Protein AF-A0A956BJ89-F1 (afdb_monomer_lite)

Foldseek 3Di:
DADAQDDLVSLVVLVVVVVVVPDDQVVSSVVVSHDSVNSVVSVVVVVCVVDDPDDDDDDDDPDDWDWDWDDAPNDTDIDIPPDDPVVVVVVVVVRVVD

Secondary structure (DSSP, 8-state):
-PBPP-SHHHHHHHHHHHHHHTS-HHHHHHHTTB-HHHHHHHHHHHHTTSS-------PPPPPPPPEEEEEETTEEEEEETT--HHHHHHHHHHHTT-

Sequence (98 aa):
MARKIRDENDARDCIEAWSQSGRPLAEWARAHGIDGRSLHCWKLNLLGRDQPGRLVELVPEPARSARYLVRFDGIEVEVGDDFRDGTLERLLRVLTAC

Structure (mmCIF, N/CA/C/O backbone):
data_AF-A0A956BJ89-F1
#
_entry.id   AF-A0A956BJ89-F1
#
loop_
_atom_site.group_PDB
_atom_site.id
_atom_site.type_symbol
_atom_site.label_atom_id
_atom_site.label_alt_id
_atom_site.label_comp_id
_atom_site.label_asym_id
_atom_site.label_entity_id
_atom_site.label_seq_id
_atom_site.pdbx_PDB_ins_code
_atom_site.Cartn_x
_atom_site.Cartn_y
_atom_site.Cartn_z
_atom_site.occupancy
_atom_site.B_iso_or_equiv
_atom_site.auth_seq_id
_atom_site.auth_comp_id
_atom_site.auth_asym_id
_atom_site.auth_atom_id
_atom_site.pdbx_PDB_model_num
ATOM 1 N N . MET A 1 1 ? -22.114 -16.667 17.979 1.00 72.81 1 MET A N 1
ATOM 2 C CA . MET A 1 1 ? -22.091 -15.601 16.953 1.00 72.81 1 MET A CA 1
ATOM 3 C C . MET A 1 1 ? -21.662 -14.322 17.652 1.00 72.81 1 MET A C 1
ATOM 5 O O . MET A 1 1 ? -22.286 -13.990 18.650 1.00 72.81 1 MET A O 1
ATOM 9 N N . ALA A 1 2 ? -20.569 -13.682 17.235 1.00 89.56 2 ALA A N 1
ATOM 10 C CA . ALA A 1 2 ? -20.090 -12.461 17.888 1.00 89.56 2 ALA A CA 1
ATOM 11 C C . ALA A 1 2 ? -20.882 -11.230 17.405 1.00 89.56 2 ALA A C 1
ATOM 13 O O . ALA A 1 2 ? -21.362 -11.202 16.269 1.00 89.56 2 ALA A O 1
ATOM 14 N N . ARG A 1 3 ? -21.042 -10.230 18.275 1.00 96.06 3 ARG A N 1
ATOM 15 C CA . ARG A 1 3 ? -21.781 -8.991 18.009 1.00 96.06 3 ARG A CA 1
ATOM 16 C C . ARG A 1 3 ? -21.003 -8.116 17.024 1.00 96.06 3 ARG A C 1
ATOM 18 O O . ARG A 1 3 ? -19.840 -7.805 17.261 1.00 96.06 3 ARG A O 1
ATOM 25 N N . LYS A 1 4 ? -21.647 -7.677 15.941 1.00 97.00 4 LYS A N 1
ATOM 26 C CA . LYS A 1 4 ? -21.084 -6.651 15.049 1.00 97.00 4 LYS A CA 1
ATOM 27 C C . LYS A 1 4 ? -21.241 -5.254 15.652 1.00 97.00 4 LYS A C 1
ATOM 29 O O . LYS A 1 4 ? -22.184 -5.006 16.403 1.00 97.00 4 LYS A O 1
ATOM 34 N N . ILE A 1 5 ? -20.341 -4.355 15.276 1.00 96.69 5 ILE A N 1
ATOM 35 C CA . ILE A 1 5 ? -20.429 -2.935 15.619 1.00 96.69 5 ILE A CA 1
ATOM 36 C C . ILE A 1 5 ? -21.608 -2.307 14.865 1.00 96.69 5 ILE A C 1
ATOM 38 O O . ILE A 1 5 ? -21.765 -2.543 13.663 1.00 96.69 5 ILE A O 1
ATOM 42 N N . ARG A 1 6 ? -22.452 -1.560 15.580 1.00 95.62 6 ARG A N 1
ATOM 43 C CA . ARG A 1 6 ? -23.739 -1.046 15.084 1.00 95.62 6 ARG A CA 1
ATOM 44 C C . ARG A 1 6 ? -23.599 0.264 14.323 1.00 95.62 6 ARG A C 1
ATOM 46 O O . ARG A 1 6 ? -24.248 0.441 13.297 1.00 95.62 6 ARG A O 1
ATOM 53 N N . ASP A 1 7 ? -22.767 1.156 14.837 1.00 95.12 7 ASP A N 1
ATOM 54 C CA . ASP A 1 7 ? -22.592 2.510 14.334 1.00 95.12 7 ASP A CA 1
ATOM 55 C C . ASP A 1 7 ? -21.216 3.066 14.726 1.00 95.12 7 ASP A C 1
ATOM 57 O O . ASP A 1 7 ? -20.364 2.372 15.284 1.00 95.12 7 ASP A O 1
ATOM 61 N N . GLU A 1 8 ? -20.992 4.328 14.377 1.00 94.31 8 GLU A N 1
ATOM 62 C CA . GLU A 1 8 ? -19.723 5.013 14.579 1.00 94.31 8 GLU A CA 1
ATOM 63 C C . GLU A 1 8 ? -19.415 5.297 16.057 1.00 94.31 8 GLU A C 1
ATOM 65 O O . GLU A 1 8 ? -18.248 5.273 16.441 1.00 94.31 8 GLU A O 1
ATOM 70 N N . ASN A 1 9 ? -20.429 5.537 16.895 1.00 96.19 9 ASN A N 1
ATOM 71 C CA . ASN A 1 9 ? -20.217 5.786 18.323 1.00 96.19 9 ASN A CA 1
ATOM 72 C C . ASN A 1 9 ? -19.835 4.487 19.032 1.00 96.19 9 ASN A C 1
ATOM 74 O O . ASN A 1 9 ? -18.813 4.440 19.706 1.00 96.19 9 ASN A O 1
ATOM 78 N N . ASP A 1 10 ? -20.565 3.403 18.759 1.00 96.50 10 ASP A N 1
ATOM 79 C CA . ASP A 1 10 ? -20.224 2.055 19.224 1.00 96.50 10 ASP A CA 1
ATOM 80 C C . ASP A 1 10 ? -18.805 1.646 18.782 1.00 96.50 10 ASP A C 1
ATOM 82 O O . ASP A 1 10 ? -18.046 1.050 19.548 1.00 96.50 10 ASP A O 1
ATOM 86 N N . ALA A 1 11 ? -18.405 2.013 17.557 1.00 96.38 11 ALA A N 1
ATOM 87 C CA . ALA A 1 11 ? -17.043 1.804 17.076 1.00 96.38 11 ALA A CA 1
ATOM 88 C C . ALA A 1 11 ? -16.005 2.574 17.901 1.00 96.38 11 ALA A C 1
ATOM 90 O O . ALA A 1 11 ? -14.995 1.986 18.292 1.00 96.38 11 ALA A O 1
ATOM 91 N N . ARG A 1 12 ? -16.233 3.872 18.146 1.00 95.31 12 ARG A N 1
ATOM 92 C CA . ARG A 1 12 ? -15.319 4.722 18.922 1.00 95.31 12 ARG A CA 1
ATOM 93 C C . ARG A 1 12 ? -15.162 4.212 20.347 1.00 95.31 12 ARG A C 1
ATOM 95 O O . ARG A 1 12 ? -14.027 3.989 20.757 1.00 95.31 12 ARG A O 1
ATOM 102 N N . ASP A 1 13 ? -16.268 3.921 21.026 1.00 96.38 13 ASP A N 1
ATOM 103 C CA . ASP A 1 13 ? -16.267 3.402 22.396 1.00 96.38 13 ASP A CA 1
ATOM 104 C C . ASP A 1 13 ? -15.481 2.083 22.482 1.00 96.38 13 ASP A C 1
ATOM 106 O O . ASP A 1 13 ? -14.633 1.895 23.356 1.00 96.38 13 ASP A O 1
ATOM 110 N N . CYS A 1 14 ? -15.697 1.169 21.527 1.00 96.38 14 CYS A N 1
ATOM 111 C CA . CYS A 1 14 ? -14.969 -0.099 21.480 1.00 96.38 14 CYS A CA 1
ATOM 112 C C . CYS A 1 14 ? -13.475 0.084 21.174 1.00 96.38 14 CYS A C 1
ATOM 114 O O . CYS A 1 14 ? -12.645 -0.637 21.724 1.00 96.38 14 CYS A O 1
ATOM 116 N N . ILE A 1 15 ? -13.113 1.011 20.283 1.00 95.19 15 ILE A N 1
ATOM 117 C CA . ILE A 1 15 ? -11.714 1.287 19.926 1.00 95.19 15 ILE A CA 1
ATOM 118 C C . ILE A 1 15 ? -10.977 1.956 21.088 1.00 95.19 15 ILE A C 1
ATOM 120 O O . ILE A 1 15 ? -9.820 1.614 21.331 1.00 95.19 15 ILE A O 1
ATOM 124 N N . GLU A 1 16 ? -11.630 2.863 21.812 1.00 95.44 16 GLU A N 1
ATOM 125 C CA . GLU A 1 16 ? -11.083 3.500 23.010 1.00 95.44 16 GLU A CA 1
ATOM 126 C C . GLU A 1 16 ? -10.893 2.483 24.142 1.00 95.44 16 GLU A C 1
ATOM 128 O O . GLU A 1 16 ? -9.797 2.353 24.686 1.00 95.44 16 GLU A O 1
ATOM 133 N N . ALA A 1 17 ? -11.910 1.673 24.440 1.00 96.06 17 ALA A N 1
ATOM 134 C CA . ALA A 1 17 ? -11.792 0.614 25.441 1.00 96.06 17 ALA A CA 1
ATOM 135 C C . ALA A 1 17 ? -10.723 -0.431 25.060 1.00 96.06 17 ALA A C 1
ATOM 137 O O . ALA A 1 17 ? -9.999 -0.949 25.917 1.00 96.06 17 ALA A O 1
ATOM 138 N N . TRP A 1 18 ? -10.583 -0.735 23.765 1.00 96.69 18 TRP A N 1
ATOM 139 C CA . TRP A 1 18 ? -9.505 -1.581 23.260 1.00 96.69 18 TRP A CA 1
ATOM 140 C C . TRP A 1 18 ? -8.127 -0.929 23.444 1.00 96.69 18 TRP A C 1
ATOM 142 O O . TRP A 1 18 ? -7.214 -1.601 23.934 1.00 96.69 18 TRP A O 1
ATOM 152 N N . SER A 1 19 ? -7.957 0.350 2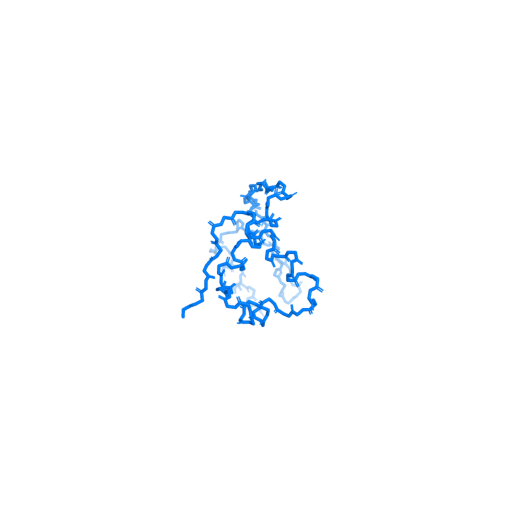3.096 1.00 94.12 19 SER A N 1
ATOM 153 C CA . SER A 1 19 ? -6.662 1.041 23.176 1.00 94.12 19 SER A CA 1
ATOM 154 C C . SER A 1 19 ? -6.151 1.147 24.616 1.00 94.12 19 SER A C 1
ATOM 156 O O . SER A 1 19 ? -4.963 0.937 24.857 1.00 94.12 19 SER A O 1
ATOM 158 N N . GLN A 1 20 ? -7.053 1.348 25.579 1.00 96.00 20 GLN A N 1
ATOM 159 C CA . GLN A 1 20 ? -6.741 1.374 27.011 1.00 96.00 20 GLN A CA 1
ATOM 160 C C . GLN A 1 20 ? -6.371 -0.006 27.575 1.00 96.00 20 GLN A C 1
ATOM 162 O O . GLN A 1 20 ? -5.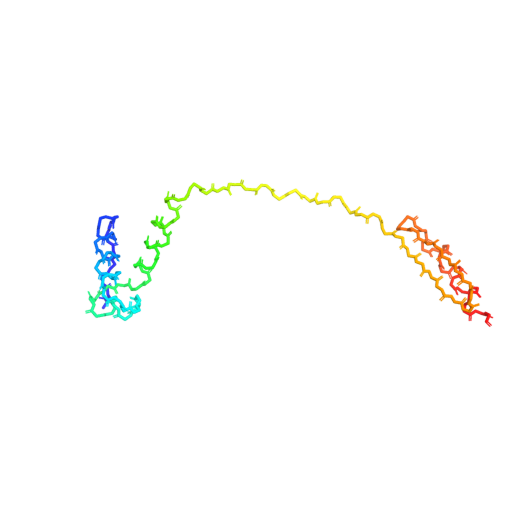675 -0.100 28.583 1.00 96.00 20 GLN A O 1
ATOM 167 N N . SER A 1 21 ? -6.806 -1.095 26.932 1.00 94.88 21 SER A N 1
ATOM 168 C CA . SER A 1 21 ? -6.558 -2.454 27.427 1.00 94.88 21 SER A CA 1
ATOM 169 C C . SER A 1 21 ? -5.121 -2.946 27.229 1.00 94.88 21 SER A C 1
ATOM 171 O O . SER A 1 21 ? -4.713 -3.904 27.883 1.00 94.88 21 SER A O 1
ATOM 173 N N . GLY A 1 22 ? -4.380 -2.370 26.273 1.00 93.19 22 GLY A N 1
ATOM 174 C CA . GLY A 1 22 ? -3.052 -2.851 25.867 1.00 93.19 22 GLY A CA 1
ATOM 175 C C . GLY A 1 22 ? -3.033 -4.245 25.215 1.00 93.19 22 GLY A C 1
ATOM 176 O O . GLY A 1 22 ? -1.959 -4.777 24.940 1.00 93.19 22 GLY A O 1
ATOM 177 N N . ARG A 1 23 ? -4.195 -4.861 24.956 1.00 94.62 23 ARG A N 1
ATOM 178 C CA . ARG A 1 23 ? -4.302 -6.216 24.385 1.00 94.62 23 ARG A CA 1
ATOM 179 C C . ARG A 1 23 ? -4.340 -6.185 22.853 1.00 94.62 23 ARG A C 1
ATOM 181 O O . ARG A 1 23 ? -4.819 -5.214 22.261 1.00 94.62 23 ARG A O 1
ATOM 188 N N . PRO A 1 24 ? -3.939 -7.269 22.168 1.00 96.00 24 PRO A N 1
ATOM 189 C CA . PRO A 1 24 ? -4.196 -7.429 20.739 1.00 96.00 24 PRO A CA 1
ATOM 190 C C . PRO A 1 24 ? -5.696 -7.334 20.410 1.00 96.00 24 PRO A C 1
ATOM 192 O O . PRO A 1 24 ? -6.534 -7.897 21.115 1.00 96.00 24 PRO A O 1
ATOM 195 N N . LEU A 1 25 ? -6.047 -6.671 19.301 1.00 94.19 25 LEU A N 1
ATOM 196 C CA . LEU A 1 25 ? -7.444 -6.382 18.922 1.00 94.19 25 LEU A CA 1
ATOM 197 C C . LEU A 1 25 ? -8.318 -7.639 18.818 1.00 94.19 25 LEU A C 1
ATOM 199 O O . LEU A 1 25 ? -9.458 -7.639 19.274 1.00 94.19 25 LEU A O 1
ATOM 203 N N . ALA A 1 26 ? -7.778 -8.725 18.261 1.00 94.56 26 ALA A N 1
ATOM 204 C CA . ALA A 1 26 ? -8.498 -9.991 18.140 1.00 94.56 26 ALA A CA 1
ATOM 205 C C . ALA A 1 26 ? -8.786 -10.638 19.506 1.00 94.56 26 ALA A C 1
ATOM 207 O O . ALA A 1 26 ? -9.866 -11.189 19.719 1.00 94.56 26 ALA A O 1
ATOM 208 N N . GLU A 1 27 ? -7.837 -10.554 20.442 1.00 96.25 27 GLU A N 1
ATOM 209 C CA . GLU A 1 27 ? -7.998 -11.087 21.795 1.00 96.25 27 GLU A CA 1
ATOM 210 C C . GLU A 1 27 ? -9.033 -10.279 22.578 1.00 96.25 27 GLU A C 1
ATOM 212 O O . GLU A 1 27 ? -9.934 -10.858 23.190 1.00 96.25 27 GLU A O 1
ATOM 217 N N . TRP A 1 28 ? -8.945 -8.950 22.499 1.00 97.50 28 TRP A N 1
ATOM 218 C CA . TRP A 1 28 ? -9.900 -8.049 23.132 1.00 97.50 28 TRP A CA 1
ATOM 219 C C . TRP A 1 28 ? -11.314 -8.246 22.574 1.00 97.50 28 TRP A C 1
ATOM 221 O O . TRP A 1 28 ? -12.249 -8.440 23.351 1.00 97.50 28 TRP A O 1
ATOM 231 N N . ALA A 1 29 ? -11.475 -8.297 21.247 1.00 97.00 29 ALA A N 1
ATOM 232 C CA . ALA A 1 29 ? -12.776 -8.492 20.610 1.00 97.00 29 ALA A CA 1
ATOM 233 C C . ALA A 1 29 ? -13.416 -9.825 21.027 1.00 97.00 29 ALA A C 1
ATOM 235 O O . ALA A 1 29 ? -14.586 -9.858 21.408 1.00 97.00 29 ALA A O 1
ATOM 236 N N . ARG A 1 30 ? -12.633 -10.913 21.055 1.00 96.38 30 ARG A N 1
ATOM 237 C CA . ARG A 1 30 ? -13.103 -12.226 21.520 1.00 96.38 30 ARG A CA 1
ATOM 238 C C . ARG A 1 30 ? -13.558 -12.190 22.979 1.00 96.38 30 ARG A C 1
ATOM 240 O O . ARG A 1 30 ? -14.605 -12.751 23.286 1.00 96.38 30 ARG A O 1
ATOM 247 N N . ALA A 1 31 ? -12.799 -11.534 23.859 1.00 96.38 31 ALA A N 1
ATOM 248 C CA . ALA A 1 31 ? -13.135 -11.420 25.279 1.00 96.38 31 ALA A CA 1
ATOM 249 C C . ALA A 1 31 ? -14.431 -10.625 25.530 1.00 96.38 31 ALA A C 1
ATOM 251 O O . ALA A 1 31 ? -15.142 -10.916 26.485 1.00 96.38 31 ALA A O 1
ATOM 252 N N . HIS A 1 32 ? -14.760 -9.673 24.653 1.00 95.94 32 HIS A N 1
ATOM 253 C CA . HIS A 1 32 ? -15.950 -8.821 24.764 1.00 95.94 32 HIS A CA 1
ATOM 254 C C . HIS A 1 32 ? -17.111 -9.280 23.865 1.00 95.94 32 HIS A C 1
ATOM 256 O O . HIS A 1 32 ? -18.108 -8.575 23.722 1.00 95.94 32 HIS A O 1
ATOM 262 N N . GLY A 1 33 ? -16.997 -10.456 23.235 1.00 96.75 33 GLY A N 1
ATOM 263 C CA . GLY A 1 33 ? -18.036 -11.001 22.358 1.00 96.75 33 GLY A CA 1
ATOM 264 C C . GLY A 1 33 ? -18.280 -10.172 21.093 1.00 96.75 33 GLY A C 1
ATOM 265 O O . GLY A 1 33 ? -19.364 -10.252 20.516 1.00 96.75 33 GLY A O 1
ATOM 266 N N . ILE A 1 34 ? -17.295 -9.384 20.660 1.00 97.12 34 ILE A N 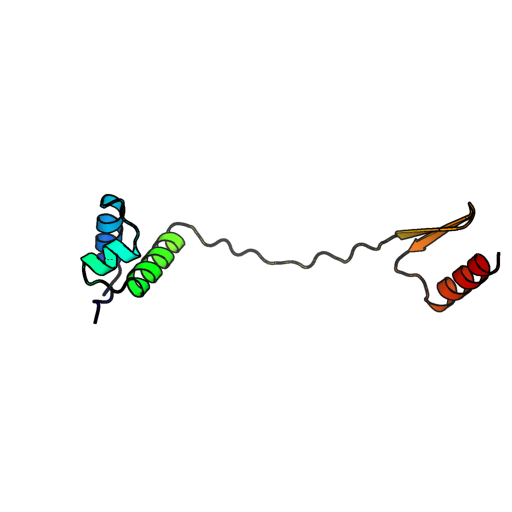1
ATOM 267 C CA . ILE A 1 34 ? -17.348 -8.520 19.478 1.00 97.12 34 ILE A CA 1
ATOM 268 C C . ILE A 1 34 ? -16.728 -9.244 18.279 1.00 97.12 34 ILE A C 1
ATOM 270 O O . ILE A 1 34 ? -15.723 -9.948 18.391 1.00 97.12 34 ILE A O 1
ATOM 274 N N . ASP A 1 35 ? -17.330 -9.070 17.106 1.00 97.06 35 ASP A N 1
ATOM 275 C CA . ASP A 1 35 ? -16.777 -9.551 15.847 1.00 97.06 35 ASP A CA 1
ATOM 276 C C . ASP A 1 35 ? -15.501 -8.769 15.499 1.00 97.06 35 ASP A C 1
ATOM 278 O O . ASP A 1 35 ? -15.541 -7.588 15.147 1.00 97.06 35 ASP A O 1
ATOM 282 N N . GLY A 1 36 ? -14.348 -9.436 15.598 1.00 95.56 36 GLY A N 1
ATOM 283 C CA . GLY A 1 36 ? -13.046 -8.799 15.389 1.00 95.56 36 GLY A CA 1
ATOM 284 C C . GLY A 1 36 ? -12.875 -8.208 13.987 1.00 95.56 36 GLY A C 1
ATOM 285 O O . GLY A 1 36 ? -12.225 -7.175 13.837 1.00 95.56 36 GLY A O 1
ATOM 286 N N . ARG A 1 37 ? -13.498 -8.809 12.962 1.00 95.81 37 ARG A N 1
ATOM 287 C CA . ARG A 1 37 ? -13.463 -8.283 11.590 1.00 95.81 37 ARG A CA 1
ATOM 288 C C . ARG A 1 37 ? -14.246 -6.977 11.482 1.00 95.81 37 ARG A C 1
ATOM 290 O O . ARG A 1 37 ? -13.727 -6.012 10.930 1.00 95.81 37 ARG A O 1
ATOM 297 N N . SER A 1 38 ? -15.456 -6.929 12.036 1.00 95.94 38 SER A N 1
ATOM 298 C CA . SER A 1 38 ? -16.280 -5.721 12.108 1.00 95.94 38 SER A CA 1
ATOM 299 C C . SER A 1 38 ? -15.538 -4.588 12.817 1.00 95.94 38 SER A C 1
ATOM 301 O O . SER A 1 38 ? -15.443 -3.497 12.257 1.00 95.94 38 SER A O 1
ATOM 303 N N . LEU A 1 39 ? -14.944 -4.857 13.985 1.00 95.56 39 LEU A N 1
ATOM 304 C CA . LEU A 1 39 ? -14.163 -3.864 14.727 1.00 95.56 39 LEU A CA 1
ATOM 305 C C . LEU A 1 39 ? -12.936 -3.380 13.937 1.00 95.56 39 LEU A C 1
ATOM 307 O O . LEU A 1 39 ? -12.655 -2.183 13.896 1.00 95.56 39 LEU A O 1
ATOM 311 N N . HIS A 1 40 ? -12.224 -4.288 13.264 1.00 94.94 40 HIS A N 1
ATOM 312 C CA . HIS A 1 40 ? -11.066 -3.933 12.444 1.00 94.94 40 HIS A CA 1
ATOM 313 C C . HIS A 1 40 ? -11.438 -3.035 11.254 1.00 94.94 40 HIS A C 1
ATOM 315 O O . HIS A 1 40 ? -10.759 -2.038 11.011 1.00 94.94 40 HIS A O 1
ATOM 321 N N . CYS A 1 41 ? -12.531 -3.336 10.545 1.00 94.75 41 CYS A N 1
ATOM 322 C CA . CYS A 1 41 ? -13.020 -2.497 9.448 1.00 94.75 41 CYS A CA 1
ATOM 323 C C . CYS A 1 41 ? -13.374 -1.080 9.924 1.00 94.75 41 CYS A C 1
ATOM 325 O O . CYS A 1 41 ? -12.981 -0.106 9.285 1.00 94.75 41 CYS A O 1
ATOM 327 N N . TRP A 1 42 ? -14.059 -0.951 11.064 1.00 95.12 42 TRP A N 1
ATOM 328 C CA . TRP A 1 42 ? -14.366 0.356 11.649 1.00 95.12 42 TRP A CA 1
ATOM 329 C C . TRP A 1 42 ? -13.111 1.130 12.050 1.00 95.12 42 TRP A C 1
ATOM 331 O O . TRP A 1 42 ? -13.014 2.319 11.752 1.00 95.12 42 TRP A O 1
ATOM 341 N N . LYS A 1 43 ? -12.120 0.456 12.648 1.00 93.38 43 LYS A N 1
ATOM 342 C CA . LYS A 1 43 ? -10.830 1.068 12.987 1.00 93.38 43 LYS A CA 1
ATOM 343 C C . LYS A 1 43 ? -10.144 1.661 11.754 1.00 93.38 43 LYS A C 1
ATOM 345 O O . LYS A 1 43 ? -9.693 2.799 11.809 1.00 93.38 43 LYS A O 1
ATOM 350 N N . LEU A 1 44 ? -10.072 0.917 10.649 1.00 91.19 44 LEU A N 1
ATOM 351 C CA . LEU A 1 44 ? -9.464 1.410 9.407 1.00 91.19 44 LEU A CA 1
ATOM 352 C C . LEU A 1 44 ? -10.224 2.612 8.833 1.00 91.19 44 LEU A C 1
ATOM 354 O O . LEU A 1 44 ? -9.603 3.602 8.456 1.00 91.19 44 LEU A O 1
ATOM 358 N N . ASN A 1 45 ? -11.557 2.549 8.819 1.00 90.06 45 ASN A N 1
ATOM 359 C CA . ASN A 1 45 ? -12.392 3.635 8.308 1.00 90.06 45 ASN A CA 1
ATOM 360 C C . ASN A 1 45 ? -12.257 4.918 9.135 1.00 90.06 45 ASN A C 1
ATOM 362 O O . ASN A 1 45 ? -12.242 6.004 8.566 1.00 90.06 45 ASN A O 1
ATOM 366 N N . LEU A 1 46 ? -12.162 4.805 10.461 1.00 88.75 46 LEU A N 1
ATOM 367 C CA . LEU A 1 46 ? -11.989 5.956 11.347 1.00 88.75 46 LEU A CA 1
ATOM 368 C C . LEU A 1 46 ? -10.582 6.557 11.228 1.00 88.75 46 LEU A C 1
ATOM 370 O O . LEU A 1 46 ? -10.460 7.768 11.085 1.00 88.75 46 LEU A O 1
ATOM 374 N N . LEU A 1 47 ? -9.533 5.725 11.179 1.00 80.38 47 LEU A N 1
ATOM 375 C CA . LEU A 1 47 ? -8.153 6.191 10.967 1.00 80.38 47 LEU A CA 1
ATOM 376 C C . LEU A 1 47 ? -7.965 6.893 9.614 1.00 80.38 47 LEU A C 1
ATOM 378 O O . LEU A 1 47 ? -7.197 7.845 9.513 1.00 80.38 47 LEU A O 1
ATOM 382 N N . GLY A 1 48 ? -8.659 6.423 8.574 1.00 70.62 48 GLY A N 1
ATOM 383 C CA . GLY A 1 48 ? -8.597 7.004 7.234 1.00 70.62 48 GLY A CA 1
ATOM 384 C C . GLY A 1 48 ? -9.376 8.312 7.063 1.00 70.62 48 GLY A C 1
ATOM 385 O O . GLY A 1 48 ? -9.241 8.941 6.020 1.00 70.62 48 GLY A O 1
ATOM 386 N N . ARG A 1 49 ? -10.194 8.724 8.042 1.00 69.81 49 ARG A N 1
ATOM 387 C CA . ARG A 1 49 ? -10.988 9.965 7.973 1.00 69.81 49 ARG A CA 1
ATOM 388 C C . ARG A 1 49 ? -10.275 11.184 8.552 1.00 69.81 49 ARG A C 1
ATOM 390 O O . ARG A 1 49 ? -10.515 12.284 8.067 1.00 69.81 49 ARG A O 1
ATOM 397 N N . ASP A 1 50 ? -9.389 10.993 9.527 1.00 63.62 50 ASP A N 1
ATOM 398 C CA . ASP A 1 50 ? -8.601 12.091 10.111 1.00 63.62 50 ASP A CA 1
ATOM 399 C C . ASP A 1 50 ? -7.437 12.535 9.213 1.00 63.62 50 ASP A C 1
ATOM 401 O O . ASP A 1 50 ? -6.838 13.587 9.435 1.00 63.62 50 ASP A O 1
ATOM 405 N N . GLN A 1 51 ? -7.120 11.762 8.171 1.00 63.78 51 GLN A N 1
ATOM 406 C CA . GLN A 1 51 ? -6.161 12.157 7.148 1.00 63.78 51 GLN A CA 1
ATOM 407 C C . GLN A 1 51 ? -6.911 12.452 5.850 1.00 63.78 51 GLN A C 1
ATOM 409 O O . GLN A 1 51 ? -7.556 11.549 5.315 1.00 63.78 51 GLN A O 1
ATOM 414 N N . PRO A 1 52 ? -6.833 13.677 5.299 1.00 66.94 52 PRO A N 1
ATOM 415 C CA . PRO A 1 52 ? -7.364 13.925 3.970 1.00 66.94 52 PRO A CA 1
ATOM 416 C C . PRO A 1 52 ? -6.627 13.004 2.995 1.00 66.94 52 PRO A C 1
ATOM 418 O O . PRO A 1 52 ? -5.420 13.140 2.789 1.00 66.94 52 PRO A O 1
ATOM 421 N N . GLY A 1 53 ? -7.341 12.028 2.431 1.00 69.75 53 GLY A N 1
ATOM 422 C CA . GLY A 1 53 ? -6.784 11.135 1.424 1.00 69.75 53 GLY A CA 1
ATOM 423 C C . GLY A 1 53 ? -6.215 11.967 0.278 1.00 69.75 53 GLY A C 1
ATOM 424 O O . GLY A 1 53 ? -6.954 12.665 -0.415 1.00 69.75 53 GLY A O 1
ATOM 425 N N . ARG A 1 54 ? -4.892 11.939 0.095 1.00 76.38 54 ARG A N 1
ATOM 426 C CA . ARG A 1 54 ? -4.240 12.657 -1.000 1.00 76.38 54 ARG A CA 1
ATOM 427 C C . ARG A 1 54 ? -4.395 11.838 -2.274 1.00 76.38 54 ARG A C 1
ATOM 429 O O . ARG A 1 54 ? -3.764 10.794 -2.417 1.00 76.38 54 ARG A O 1
ATOM 436 N N . LEU A 1 55 ? -5.206 12.327 -3.207 1.00 81.62 55 LEU A N 1
ATOM 437 C CA . LEU A 1 55 ? -5.214 11.802 -4.568 1.00 81.62 55 LEU A CA 1
ATOM 438 C C . LEU A 1 55 ? -3.874 12.142 -5.232 1.00 81.62 55 LEU A C 1
ATOM 440 O O . LEU A 1 55 ? -3.441 13.295 -5.218 1.00 81.62 55 LEU A O 1
ATOM 444 N N . VAL A 1 56 ? -3.210 11.128 -5.781 1.00 85.38 56 VAL A N 1
ATOM 445 C CA . VAL A 1 56 ? -1.986 11.276 -6.571 1.00 85.38 56 VAL A CA 1
ATOM 446 C C . VAL A 1 56 ? -2.245 10.625 -7.917 1.00 85.38 56 VAL A C 1
ATOM 448 O O . VAL A 1 56 ? -2.592 9.448 -7.986 1.00 85.38 56 VAL A O 1
ATOM 451 N N . GLU A 1 57 ? -2.103 11.406 -8.980 1.00 88.88 57 GLU A N 1
ATOM 452 C CA . GLU A 1 57 ? -2.116 10.886 -10.339 1.00 88.88 57 GLU A CA 1
ATOM 453 C C . GLU A 1 57 ? -0.765 10.231 -10.635 1.00 88.88 57 GLU A C 1
ATOM 455 O O . GLU A 1 57 ? 0.293 10.826 -10.416 1.00 88.88 57 GLU A O 1
ATOM 460 N N . LEU A 1 58 ? -0.801 8.992 -11.120 1.00 88.50 58 LEU A N 1
ATOM 461 C CA . LEU A 1 58 ? 0.382 8.324 -11.643 1.00 88.50 58 LEU A CA 1
ATOM 462 C C . LEU A 1 58 ? 0.545 8.735 -13.104 1.00 88.50 58 LEU A C 1
ATOM 464 O O . LEU A 1 58 ? -0.193 8.267 -13.969 1.00 88.50 58 LEU A O 1
ATOM 468 N N . VAL A 1 59 ? 1.513 9.606 -13.370 1.00 89.12 59 VAL A N 1
ATOM 469 C CA . VAL A 1 59 ? 1.889 9.980 -14.734 1.00 89.12 59 VAL A CA 1
ATOM 470 C C . VAL A 1 59 ? 3.004 9.034 -15.193 1.00 89.12 59 VAL A C 1
ATOM 472 O O . VAL A 1 59 ? 4.006 8.916 -14.484 1.00 89.12 59 VAL A O 1
ATOM 475 N N . PRO A 1 60 ? 2.865 8.337 -16.337 1.00 84.38 60 PRO A N 1
ATOM 476 C CA . PRO A 1 60 ? 3.953 7.528 -16.872 1.00 84.38 60 PRO A CA 1
ATOM 477 C C . PRO A 1 60 ? 5.142 8.429 -17.220 1.00 84.38 60 PRO A C 1
ATOM 479 O O . PRO A 1 60 ? 4.987 9.425 -17.929 1.00 84.38 60 PRO A O 1
ATOM 482 N N . GLU A 1 61 ? 6.336 8.084 -16.734 1.00 83.44 61 GLU A N 1
ATOM 483 C CA . GLU A 1 61 ? 7.551 8.757 -17.193 1.00 83.44 61 GLU A CA 1
ATOM 484 C C . GLU A 1 61 ? 7.810 8.395 -18.664 1.00 83.44 61 GLU A C 1
ATOM 486 O O . GLU A 1 61 ? 7.641 7.229 -19.044 1.00 83.44 61 GLU A O 1
ATOM 491 N N . PRO A 1 62 ? 8.226 9.356 -19.512 1.00 79.06 62 PRO A N 1
ATOM 492 C CA . PRO A 1 62 ? 8.672 9.023 -20.855 1.00 79.06 62 PRO A CA 1
ATOM 493 C C . PRO A 1 62 ? 9.842 8.042 -20.752 1.00 79.06 62 PRO A C 1
ATOM 495 O O . PRO A 1 62 ? 10.764 8.250 -19.958 1.00 79.06 62 PRO A O 1
ATOM 498 N N . ALA A 1 63 ? 9.804 6.977 -21.555 1.00 78.00 63 ALA A N 1
ATOM 499 C CA . ALA A 1 63 ? 10.914 6.039 -21.640 1.00 78.00 63 ALA A CA 1
ATOM 500 C C . ALA A 1 63 ? 12.195 6.826 -21.960 1.00 78.00 63 ALA A C 1
ATOM 502 O O . ALA A 1 63 ? 12.268 7.534 -22.966 1.00 78.00 63 ALA A O 1
ATOM 503 N N . ARG A 1 64 ? 13.187 6.755 -21.068 1.00 77.88 64 ARG A N 1
ATOM 504 C CA . ARG A 1 64 ? 14.506 7.335 -21.330 1.00 77.88 64 ARG A CA 1
ATOM 505 C C . ARG A 1 64 ? 15.157 6.499 -22.422 1.00 77.88 64 ARG A C 1
ATOM 507 O O . ARG A 1 64 ? 15.257 5.290 -22.246 1.00 77.88 64 ARG A O 1
ATOM 514 N N . SER A 1 65 ? 15.605 7.136 -23.502 1.00 82.19 65 SER A N 1
ATOM 515 C CA . SER A 1 65 ? 16.403 6.449 -24.513 1.00 82.19 65 SER A CA 1
ATOM 516 C C . SER A 1 65 ? 17.721 5.992 -23.891 1.00 82.19 65 SER A C 1
ATOM 518 O O . SER A 1 65 ? 18.489 6.795 -23.350 1.00 82.19 65 SER A O 1
ATOM 520 N N . ALA A 1 66 ? 17.967 4.689 -23.923 1.00 84.56 66 ALA A N 1
ATOM 521 C CA . ALA A 1 66 ? 19.222 4.107 -23.503 1.00 84.56 66 ALA A CA 1
ATOM 522 C C . ALA A 1 66 ? 20.266 4.225 -24.621 1.00 84.56 66 ALA A C 1
ATOM 524 O O . ALA A 1 66 ? 19.963 4.273 -25.817 1.00 84.56 66 ALA A O 1
ATOM 525 N N . ARG A 1 67 ? 21.528 4.290 -24.196 1.00 89.56 67 ARG A N 1
ATOM 526 C CA . ARG A 1 67 ? 22.700 4.124 -25.05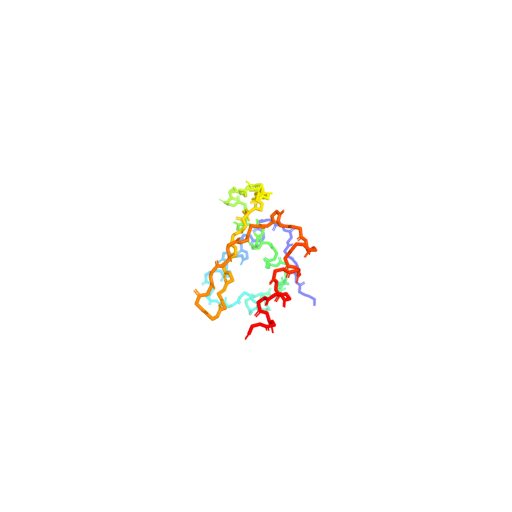1 1.00 89.56 67 ARG A CA 1
ATOM 527 C C . ARG A 1 67 ? 23.500 2.954 -24.515 1.00 89.56 67 ARG A C 1
ATOM 529 O O . ARG A 1 67 ? 23.821 2.903 -23.328 1.00 89.56 67 ARG A O 1
ATOM 536 N N . TYR A 1 68 ? 23.799 2.019 -25.395 1.00 86.69 68 TYR A N 1
ATOM 537 C CA . TYR A 1 68 ? 24.543 0.806 -25.122 1.00 86.69 68 TYR A CA 1
ATOM 538 C C . TYR A 1 68 ? 25.954 0.963 -25.663 1.00 86.69 68 TYR A C 1
ATOM 540 O O . TYR A 1 68 ? 26.131 1.365 -26.809 1.00 86.69 68 TYR A O 1
ATOM 548 N N . LEU A 1 69 ? 26.954 0.612 -24.861 1.00 89.94 69 LEU A N 1
ATOM 549 C CA . LEU A 1 69 ? 28.332 0.507 -25.319 1.00 89.94 69 LEU A CA 1
ATOM 550 C C . LEU A 1 69 ? 28.690 -0.972 -25.452 1.00 89.94 69 LEU A C 1
ATOM 552 O O . LEU A 1 69 ? 28.804 -1.684 -24.454 1.00 89.94 69 LEU A O 1
ATOM 556 N N . VAL A 1 70 ? 28.872 -1.435 -26.683 1.00 85.38 70 VAL A N 1
ATOM 557 C CA . VAL A 1 70 ? 29.357 -2.782 -26.985 1.00 85.38 70 VAL A CA 1
ATOM 558 C C . VAL A 1 70 ? 30.876 -2.723 -27.079 1.00 85.38 70 VAL A C 1
ATOM 560 O O . VAL A 1 70 ? 31.419 -1.962 -27.876 1.00 85.38 70 VAL A O 1
ATOM 563 N N . ARG A 1 71 ? 31.567 -3.515 -26.256 1.00 87.31 71 ARG A N 1
ATOM 564 C CA . ARG A 1 71 ? 33.033 -3.601 -26.244 1.00 87.31 71 ARG A CA 1
ATOM 565 C C . ARG A 1 71 ? 33.455 -4.994 -26.697 1.00 87.31 71 ARG A C 1
ATOM 567 O O . ARG A 1 71 ? 33.019 -5.975 -26.099 1.00 87.31 71 ARG A O 1
ATOM 574 N N . PHE A 1 72 ? 34.302 -5.080 -27.716 1.00 82.12 72 PHE A N 1
ATOM 575 C CA . PHE A 1 72 ? 34.838 -6.345 -28.221 1.00 82.12 72 PHE A CA 1
ATOM 576 C C . PHE A 1 72 ? 36.271 -6.144 -28.716 1.00 82.12 72 PHE A C 1
ATOM 578 O O . PHE A 1 72 ? 36.501 -5.282 -29.553 1.00 82.12 72 PHE A O 1
ATOM 585 N N . ASP A 1 73 ? 37.223 -6.902 -28.172 1.00 81.25 73 ASP A N 1
ATOM 586 C CA . ASP A 1 73 ? 38.652 -6.860 -28.537 1.00 81.25 73 ASP A CA 1
ATOM 587 C C . ASP A 1 73 ? 39.250 -5.441 -28.686 1.00 81.25 73 ASP A C 1
ATOM 589 O O . ASP A 1 73 ? 39.910 -5.090 -29.659 1.00 81.25 73 ASP A O 1
ATOM 593 N N . GLY A 1 74 ? 38.948 -4.559 -27.727 1.00 81.75 74 GLY A N 1
ATOM 594 C CA . GLY A 1 74 ? 39.416 -3.165 -27.738 1.00 81.75 74 GLY A CA 1
ATOM 595 C C . GLY A 1 74 ? 38.647 -2.220 -28.673 1.00 81.75 74 GLY A C 1
ATOM 596 O O . GLY A 1 74 ? 38.891 -1.016 -28.635 1.00 81.75 74 GLY A O 1
ATOM 597 N N . ILE A 1 75 ? 37.689 -2.725 -29.453 1.00 79.75 75 ILE A N 1
ATOM 598 C CA . ILE A 1 75 ? 36.745 -1.930 -30.244 1.00 79.75 75 ILE A CA 1
ATOM 599 C C . ILE A 1 75 ? 35.543 -1.560 -29.371 1.00 79.75 75 ILE A C 1
ATOM 601 O O . ILE A 1 75 ? 35.000 -2.396 -28.646 1.00 79.75 75 ILE A O 1
ATOM 605 N N . GLU A 1 76 ? 35.109 -0.304 -29.465 1.00 87.56 76 GLU A N 1
ATOM 606 C CA . GLU A 1 76 ? 33.932 0.219 -28.773 1.00 87.56 76 GLU A CA 1
ATOM 607 C C . GLU A 1 76 ? 32.891 0.707 -29.790 1.00 87.56 76 GLU A C 1
ATOM 609 O O . GLU A 1 76 ? 33.205 1.499 -30.680 1.00 87.56 76 GLU A 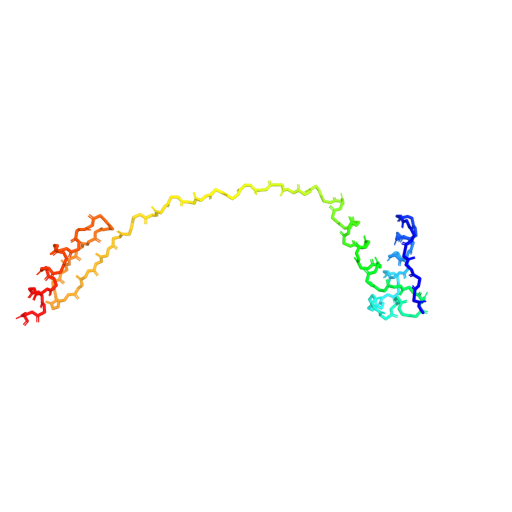O 1
ATOM 614 N N . VAL A 1 77 ? 31.649 0.237 -29.660 1.00 83.94 77 VAL A N 1
ATOM 615 C CA . VAL A 1 77 ? 30.516 0.629 -30.510 1.00 83.94 77 VAL A CA 1
ATOM 616 C C . VAL A 1 77 ? 29.378 1.124 -29.627 1.00 83.94 77 VAL A C 1
ATOM 618 O O . VAL A 1 77 ? 28.836 0.365 -28.825 1.00 83.94 77 VAL A O 1
ATOM 621 N N . GLU A 1 78 ? 29.003 2.391 -29.783 1.00 89.06 78 GLU A N 1
ATOM 622 C CA . GLU A 1 78 ? 27.843 2.979 -29.108 1.00 89.06 78 GLU A CA 1
ATOM 623 C C . GLU A 1 78 ? 26.582 2.824 -29.971 1.00 89.06 78 GLU A C 1
ATOM 625 O O . GLU A 1 78 ? 26.592 3.114 -31.168 1.00 89.06 78 GLU A O 1
ATOM 630 N N . VAL A 1 79 ? 25.493 2.362 -29.360 1.00 88.44 79 VAL A N 1
ATOM 631 C CA . VAL A 1 79 ? 24.215 2.072 -30.017 1.00 88.44 79 VAL A CA 1
ATOM 632 C C . VAL A 1 79 ? 23.089 2.677 -29.179 1.00 88.44 79 VAL A C 1
ATOM 634 O O . VAL A 1 79 ? 22.975 2.364 -28.000 1.00 88.44 79 VAL A O 1
ATOM 637 N N . GLY A 1 80 ? 22.270 3.561 -29.748 1.00 89.38 80 GLY A N 1
ATOM 638 C CA . GLY A 1 80 ? 21.068 4.089 -29.083 1.00 89.38 80 GLY A CA 1
ATOM 639 C C . GLY A 1 80 ? 19.840 3.217 -29.342 1.00 89.38 80 GLY A C 1
ATOM 640 O O . GLY A 1 80 ? 19.843 2.487 -30.323 1.00 89.38 80 GLY A O 1
ATOM 641 N N . ASP A 1 81 ? 18.789 3.318 -28.520 1.00 86.75 81 ASP A N 1
ATOM 642 C CA . ASP A 1 81 ? 17.503 2.591 -28.680 1.00 86.75 81 ASP A CA 1
ATOM 643 C C . ASP A 1 81 ? 16.831 2.725 -30.063 1.00 86.75 81 ASP A C 1
ATOM 645 O O . ASP A 1 81 ? 15.938 1.954 -30.404 1.00 86.75 81 ASP A O 1
ATOM 649 N N . ASP A 1 82 ? 17.236 3.708 -30.864 1.00 87.06 82 ASP A N 1
ATOM 650 C CA . ASP A 1 82 ? 16.764 3.959 -32.225 1.00 87.06 82 ASP A CA 1
ATOM 651 C C . ASP A 1 82 ? 17.513 3.148 -33.301 1.00 87.06 82 ASP A C 1
ATOM 653 O O . ASP A 1 82 ? 17.313 3.356 -34.506 1.00 87.06 82 ASP A O 1
ATOM 657 N N . PHE A 1 83 ? 18.382 2.217 -32.896 1.00 85.50 83 PHE A N 1
ATOM 658 C CA . PHE A 1 83 ? 19.104 1.363 -33.828 1.00 85.50 83 PHE A CA 1
ATOM 659 C C . PHE A 1 83 ? 18.160 0.460 -34.629 1.00 85.50 83 PHE A C 1
ATOM 661 O O . PHE A 1 83 ? 17.103 0.029 -34.178 1.00 85.50 83 PHE A O 1
ATOM 668 N N . ARG A 1 84 ? 18.565 0.137 -35.859 1.00 87.31 84 ARG A N 1
ATOM 669 C CA . ARG A 1 84 ? 17.866 -0.859 -36.679 1.00 87.31 84 ARG A CA 1
ATOM 670 C C . ARG A 1 84 ? 18.479 -2.227 -36.441 1.00 87.31 84 ARG A C 1
ATOM 672 O O . ARG A 1 84 ? 19.678 -2.388 -36.679 1.00 87.31 84 ARG A O 1
ATOM 679 N N . ASP A 1 85 ? 17.657 -3.209 -36.090 1.00 86.00 85 ASP A N 1
ATOM 680 C CA . ASP A 1 85 ? 18.079 -4.587 -35.801 1.00 86.00 85 ASP A CA 1
ATOM 681 C C . ASP A 1 85 ? 19.037 -5.158 -36.851 1.00 86.00 85 ASP A C 1
ATOM 683 O O . ASP A 1 85 ? 20.123 -5.630 -36.519 1.00 86.00 85 ASP A O 1
ATOM 687 N N . GLY A 1 86 ? 18.703 -5.021 -38.139 1.00 88.75 86 GLY A N 1
ATOM 688 C CA . GLY A 1 86 ? 19.545 -5.533 -39.226 1.00 88.75 86 GLY A CA 1
ATOM 689 C C . GLY A 1 86 ? 20.919 -4.855 -39.333 1.00 88.75 86 GLY A C 1
ATOM 690 O O . GLY A 1 86 ? 21.877 -5.471 -39.799 1.00 88.75 86 GLY A O 1
ATOM 691 N N . THR A 1 87 ? 21.051 -3.600 -38.893 1.00 84.38 87 THR A N 1
ATOM 692 C CA . THR A 1 87 ? 22.351 -2.915 -38.836 1.00 84.38 87 THR A CA 1
ATOM 693 C C . THR A 1 87 ? 23.181 -3.444 -37.674 1.00 84.38 87 THR A C 1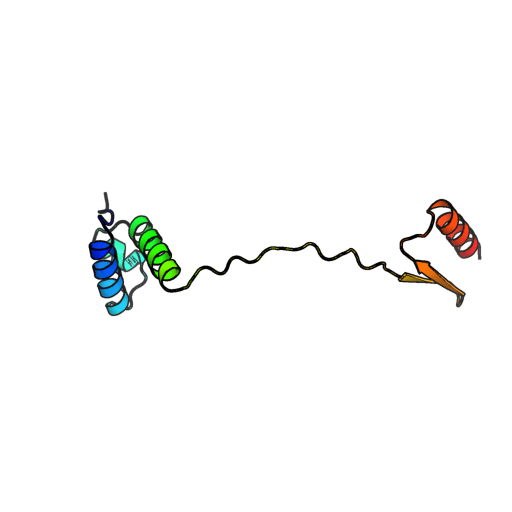
ATOM 695 O O . THR A 1 87 ? 24.351 -3.767 -37.875 1.00 84.38 87 THR A O 1
ATOM 698 N N . LEU A 1 88 ? 22.581 -3.581 -36.486 1.00 85.88 88 LEU A N 1
ATOM 699 C CA . LEU A 1 88 ? 23.277 -4.115 -35.315 1.00 85.88 88 LEU A CA 1
ATOM 700 C C . LEU A 1 88 ? 23.735 -5.556 -35.557 1.00 85.88 88 LEU A C 1
ATOM 702 O O . LEU A 1 88 ? 24.889 -5.882 -35.301 1.00 85.88 88 LEU A O 1
ATOM 706 N N . GLU A 1 89 ? 22.880 -6.398 -36.136 1.00 88.75 89 GLU A N 1
ATOM 707 C CA . GLU A 1 89 ? 23.223 -7.784 -36.458 1.00 88.75 89 GLU A CA 1
ATOM 708 C C . GLU A 1 89 ? 24.415 -7.874 -37.424 1.00 88.75 89 GLU A C 1
ATOM 710 O O . GLU A 1 89 ? 25.297 -8.717 -37.253 1.00 88.75 89 GLU A O 1
ATOM 715 N N . ARG A 1 90 ? 24.481 -6.993 -38.433 1.00 85.44 90 ARG A N 1
ATOM 716 C CA . ARG A 1 90 ? 25.625 -6.930 -39.356 1.00 85.44 90 ARG A CA 1
ATOM 717 C C . ARG A 1 90 ? 26.913 -6.521 -38.645 1.00 85.44 90 ARG A C 1
ATOM 719 O O . ARG A 1 90 ? 27.952 -7.104 -38.938 1.00 85.44 90 ARG A O 1
ATOM 726 N N . LEU A 1 91 ? 26.849 -5.550 -37.733 1.00 82.75 91 LEU A N 1
ATOM 727 C CA . LEU A 1 91 ? 28.010 -5.112 -36.951 1.00 82.75 91 LEU A CA 1
ATOM 728 C C . LEU A 1 91 ? 28.501 -6.222 -36.021 1.00 82.75 91 LEU A C 1
ATOM 730 O O . LEU A 1 91 ? 29.688 -6.535 -36.022 1.00 82.75 91 LEU A O 1
ATOM 734 N N . LEU A 1 92 ? 27.587 -6.866 -35.293 1.00 83.12 92 LEU A N 1
ATOM 735 C CA . LEU A 1 92 ? 27.920 -7.983 -34.412 1.00 83.12 92 LEU A CA 1
ATOM 736 C C . LEU A 1 92 ? 28.521 -9.151 -35.195 1.00 83.12 92 LEU A C 1
ATOM 738 O O . LEU A 1 92 ? 29.528 -9.692 -34.760 1.00 83.12 92 LEU A O 1
ATOM 742 N N . ARG A 1 93 ? 27.982 -9.487 -36.377 1.00 85.00 93 ARG A N 1
ATOM 743 C CA . ARG A 1 93 ? 28.565 -10.522 -37.247 1.00 85.00 93 ARG A CA 1
ATOM 744 C C . ARG A 1 93 ? 30.016 -10.231 -37.621 1.00 85.00 93 ARG A C 1
ATOM 746 O O . ARG A 1 93 ? 30.827 -11.151 -37.593 1.00 85.00 93 ARG A O 1
ATOM 753 N N . VAL A 1 94 ? 30.337 -8.981 -37.968 1.00 81.75 94 VAL A N 1
ATOM 754 C CA . VAL A 1 94 ? 31.719 -8.574 -38.275 1.00 81.75 94 VAL A CA 1
ATOM 755 C C . VAL A 1 94 ? 32.602 -8.712 -37.040 1.00 81.75 94 VAL A C 1
ATOM 757 O O . VAL A 1 94 ? 33.659 -9.321 -37.138 1.00 81.75 94 VAL A O 1
ATOM 760 N N . LEU A 1 95 ? 32.149 -8.215 -35.884 1.00 78.38 95 LEU A N 1
ATOM 761 C CA . LEU A 1 95 ? 32.909 -8.307 -34.635 1.00 78.38 95 LEU A CA 1
ATOM 762 C C . LEU A 1 95 ? 33.175 -9.764 -34.235 1.00 78.38 95 LEU A C 1
ATOM 764 O O . LEU A 1 95 ? 34.296 -10.093 -33.890 1.00 78.38 95 LEU A O 1
ATOM 768 N N . THR A 1 96 ? 32.194 -10.662 -34.353 1.00 78.56 96 THR A N 1
ATOM 769 C CA . THR A 1 96 ? 32.366 -12.089 -34.012 1.00 78.56 96 THR A CA 1
ATOM 770 C C . THR A 1 96 ? 33.219 -12.890 -35.001 1.00 78.56 96 THR A C 1
ATOM 772 O O . THR A 1 96 ? 33.513 -14.052 -34.734 1.00 78.56 96 THR A O 1
ATOM 775 N N . ALA A 1 97 ? 33.540 -12.322 -36.166 1.00 76.38 97 ALA A N 1
ATOM 776 C CA . ALA A 1 97 ? 34.374 -12.961 -37.184 1.00 76.38 97 ALA A CA 1
ATOM 777 C C . ALA A 1 97 ? 35.857 -12.546 -37.097 1.00 76.38 97 ALA A C 1
ATOM 779 O O . ALA A 1 97 ? 36.671 -13.083 -37.851 1.00 76.38 97 ALA A O 1
ATOM 780 N N . CYS A 1 98 ? 36.179 -11.593 -36.217 1.00 59.91 98 CYS A N 1
ATOM 781 C CA . CYS A 1 98 ? 37.533 -11.219 -35.815 1.00 59.91 98 CYS A CA 1
ATOM 782 C C . CYS A 1 98 ? 37.964 -12.049 -34.600 1.00 59.91 98 CYS A C 1
ATOM 784 O O . CYS A 1 98 ? 39.143 -12.461 -34.592 1.00 59.91 98 CYS A O 1
#

Radius of gyration: 31.21 Å; chains: 1; bounding box: 63×30×67 Å

pLDDT: mean 87.91, std 8.68, range [59.91, 97.5]